Protein AF-A0A139N9N2-F1 (afdb_monomer)

pLDDT: mean 80.87, std 9.66, range [56.19, 93.12]

Sequence (46 aa):
MGKYQLDDKGRKQVQRFHEKHSTGGVNKKDRVASLREQFLQKTKKK

Secondary structure (DSSP, 8-state):
----PPPHHHHHHHHHHHHHH--GGG-HHHHHHHHHHHHHHHHHT-

Structure (mmCIF, N/CA/C/O backbone):
data_AF-A0A139N9N2-F1
#
_entry.id   AF-A0A139N9N2-F1
#
loop_
_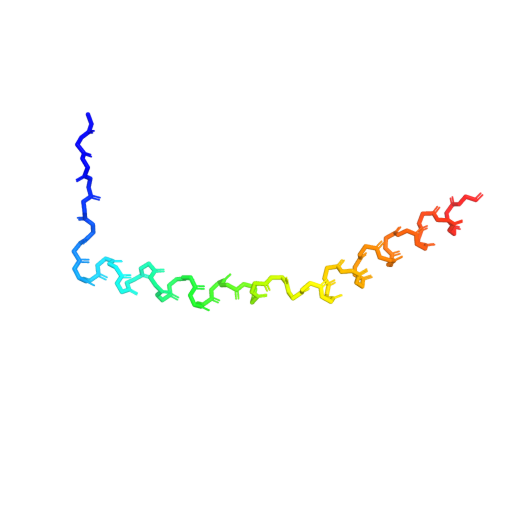atom_site.group_PDB
_atom_site.id
_atom_site.type_symbol
_atom_site.label_atom_id
_atom_site.label_alt_id
_atom_site.label_comp_id
_atom_site.label_asym_id
_atom_site.label_entity_id
_atom_site.label_seq_id
_atom_site.pdbx_PDB_ins_code
_atom_site.Cartn_x
_atom_site.Cartn_y
_atom_site.Cartn_z
_atom_site.occupancy
_atom_site.B_iso_or_equiv
_atom_site.auth_seq_id
_atom_site.auth_comp_id
_atom_site.auth_asym_id
_atom_site.auth_atom_id
_atom_site.pdbx_PDB_model_num
ATOM 1 N N . MET A 1 1 ? -0.630 15.092 -26.098 1.00 67.25 1 MET A N 1
ATOM 2 C CA . MET A 1 1 ? 0.285 14.371 -25.185 1.00 67.25 1 MET A CA 1
ATOM 3 C C . MET A 1 1 ? 0.051 12.880 -25.377 1.00 67.25 1 MET A C 1
ATOM 5 O O . MET A 1 1 ? -1.019 12.405 -25.023 1.00 67.25 1 MET A O 1
ATOM 9 N N . GLY A 1 2 ? 0.951 12.182 -26.073 1.00 74.12 2 GLY A N 1
ATOM 10 C CA . GLY A 1 2 ? 0.749 10.783 -26.475 1.00 74.12 2 GLY A CA 1
ATOM 11 C C . GLY A 1 2 ? 0.780 9.792 -25.304 1.00 74.12 2 GLY A C 1
ATOM 12 O O . GLY A 1 2 ? 1.298 10.089 -24.230 1.00 74.12 2 GLY A O 1
ATOM 13 N N . LYS A 1 3 ? 0.225 8.596 -25.524 1.00 74.06 3 LYS A N 1
ATOM 14 C CA . LYS A 1 3 ? 0.226 7.486 -24.562 1.00 74.06 3 LYS A CA 1
ATOM 15 C C .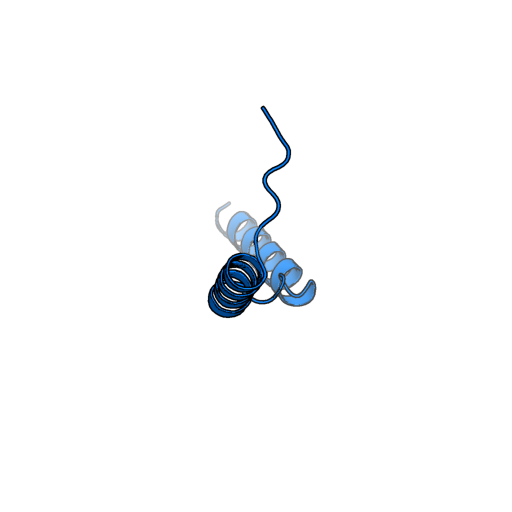 LYS A 1 3 ? 1.625 6.866 -24.492 1.00 74.06 3 LYS A C 1
ATOM 17 O O . LYS A 1 3 ? 1.979 6.055 -25.341 1.00 74.06 3 LYS A O 1
ATOM 22 N N . TYR A 1 4 ? 2.407 7.221 -23.476 1.00 73.44 4 TYR A N 1
ATOM 23 C CA . TYR A 1 4 ? 3.695 6.578 -23.211 1.00 73.44 4 TYR A CA 1
ATOM 24 C C . TYR A 1 4 ? 3.461 5.155 -22.694 1.00 73.44 4 TYR A C 1
ATOM 26 O O . TYR A 1 4 ? 3.029 4.948 -21.561 1.00 73.44 4 TYR A O 1
ATOM 34 N N . GLN A 1 5 ? 3.694 4.157 -23.546 1.00 82.12 5 GLN A N 1
ATOM 35 C CA . GLN A 1 5 ? 3.750 2.765 -23.113 1.00 82.12 5 GLN A CA 1
ATOM 36 C C . GLN A 1 5 ? 5.150 2.487 -22.581 1.00 82.12 5 GLN A C 1
ATOM 38 O O . GLN A 1 5 ? 6.134 2.716 -23.278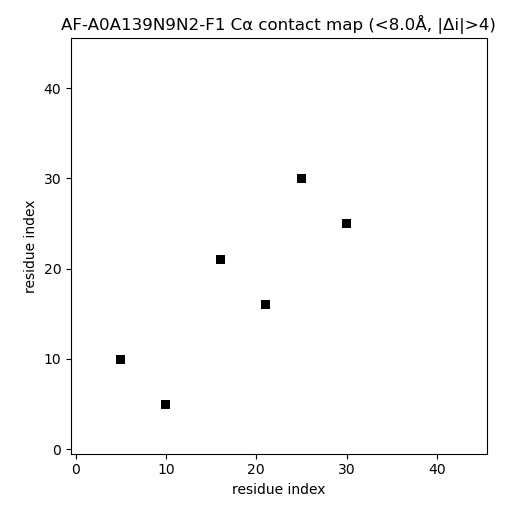 1.00 82.12 5 GLN A O 1
ATOM 43 N N . LEU A 1 6 ? 5.227 2.008 -21.341 1.00 82.31 6 LEU A N 1
ATOM 44 C CA . LEU A 1 6 ? 6.484 1.520 -20.793 1.00 82.31 6 LEU A CA 1
ATOM 45 C C . LEU A 1 6 ? 6.909 0.275 -21.568 1.00 82.31 6 LEU A C 1
ATOM 47 O O . LEU A 1 6 ? 6.100 -0.628 -21.809 1.00 82.31 6 LEU A O 1
ATOM 51 N N . ASP A 1 7 ? 8.181 0.242 -21.937 1.00 88.00 7 ASP A N 1
ATOM 52 C CA . ASP A 1 7 ? 8.824 -0.939 -22.483 1.00 88.00 7 ASP A CA 1
ATOM 53 C C . ASP A 1 7 ? 8.876 -2.061 -21.431 1.00 88.00 7 ASP A C 1
ATOM 55 O O . ASP A 1 7 ? 8.534 -1.887 -20.255 1.00 88.00 7 ASP A O 1
ATOM 59 N N . ASP A 1 8 ? 9.298 -3.255 -21.845 1.00 84.12 8 ASP A N 1
ATOM 60 C CA . ASP A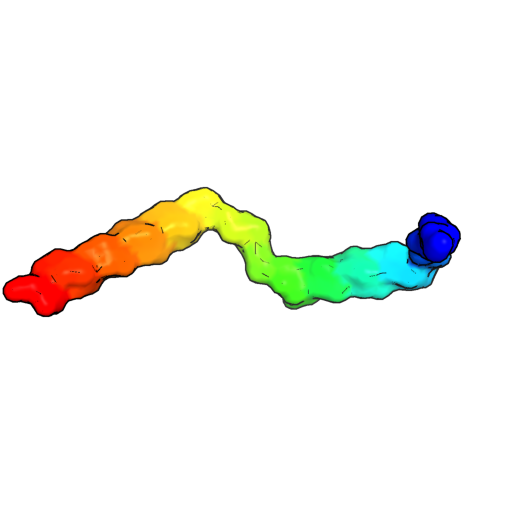 1 8 ? 9.342 -4.410 -20.946 1.00 84.12 8 ASP A CA 1
ATOM 61 C C . ASP A 1 8 ? 10.220 -4.163 -19.707 1.00 84.12 8 ASP A C 1
ATOM 63 O O . ASP A 1 8 ? 9.894 -4.595 -18.598 1.00 84.12 8 ASP A O 1
ATOM 67 N N . LYS A 1 9 ? 11.296 -3.385 -19.877 1.00 84.19 9 LYS A N 1
ATOM 68 C CA . LYS A 1 9 ? 12.192 -2.984 -18.790 1.00 84.19 9 LYS A CA 1
ATOM 69 C C . LYS A 1 9 ? 11.514 -1.993 -17.843 1.00 84.19 9 LYS A C 1
ATOM 71 O O . LYS A 1 9 ? 11.555 -2.205 -16.631 1.00 84.19 9 LYS A O 1
ATOM 76 N N . GLY A 1 10 ? 10.834 -0.977 -18.370 1.00 86.62 10 GLY A N 1
ATOM 77 C CA . GLY A 1 10 ? 10.085 0.000 -17.585 1.00 86.62 10 GLY A CA 1
ATOM 78 C C . GLY A 1 10 ? 8.962 -0.643 -16.775 1.00 86.62 10 GLY A C 1
ATOM 79 O O . GLY A 1 10 ? 8.815 -0.353 -15.587 1.00 86.62 10 GLY A O 1
ATOM 80 N N . ARG A 1 11 ? 8.226 -1.598 -17.359 1.00 88.81 11 ARG A N 1
ATOM 81 C CA . ARG A 1 11 ? 7.194 -2.360 -16.631 1.00 88.81 11 ARG A CA 1
ATOM 82 C C . ARG A 1 11 ? 7.782 -3.134 -15.453 1.00 88.81 11 ARG A C 1
ATOM 84 O O . ARG A 1 11 ? 7.244 -3.054 -14.353 1.00 88.81 11 ARG A O 1
ATOM 91 N N . LYS A 1 12 ? 8.916 -3.816 -15.649 1.00 88.50 12 LYS A N 1
ATOM 92 C CA . LYS A 1 12 ? 9.615 -4.550 -14.579 1.00 88.50 12 LYS A CA 1
ATOM 93 C C . LYS A 1 12 ? 10.128 -3.628 -13.478 1.00 88.50 12 LYS A C 1
ATOM 95 O O . LYS A 1 12 ? 10.053 -3.986 -12.308 1.00 88.50 12 LYS A O 1
ATOM 100 N N . GLN A 1 13 ? 10.647 -2.454 -13.825 1.00 88.12 13 GLN A N 1
ATOM 101 C CA . GLN A 1 13 ? 11.119 -1.484 -12.836 1.00 88.12 13 GLN A CA 1
ATOM 102 C C . GLN A 1 13 ? 9.964 -0.938 -11.992 1.00 88.12 13 GLN A C 1
ATOM 104 O O . GLN A 1 13 ? 10.069 -0.893 -10.767 1.00 88.12 13 GLN A O 1
ATOM 109 N N . VAL A 1 14 ? 8.847 -0.590 -12.634 1.00 88.06 14 VAL A N 1
ATOM 110 C CA . VAL A 1 14 ? 7.627 -0.152 -11.947 1.00 88.06 14 VAL A CA 1
ATOM 111 C C . VAL A 1 14 ? 7.072 -1.265 -11.067 1.00 88.06 14 VAL A C 1
ATOM 113 O O . VAL A 1 14 ? 6.724 -1.005 -9.918 1.00 88.06 14 VAL A O 1
ATOM 116 N N . GLN A 1 15 ? 7.034 -2.502 -11.557 1.00 86.81 15 GLN A N 1
ATOM 117 C CA . GLN A 1 15 ? 6.596 -3.651 -10.771 1.00 86.81 15 GLN A CA 1
ATOM 118 C C . GLN A 1 15 ? 7.487 -3.863 -9.539 1.00 86.81 15 GLN A C 1
ATOM 120 O O . GLN A 1 15 ? 6.970 -3.907 -8.430 1.00 86.81 15 GLN A O 1
ATOM 125 N N . ARG A 1 16 ? 8.817 -3.884 -9.699 1.00 89.56 16 ARG A N 1
ATOM 126 C CA . ARG A 1 16 ? 9.773 -3.999 -8.580 1.00 89.56 16 ARG A CA 1
ATOM 127 C C . ARG A 1 16 ? 9.620 -2.873 -7.563 1.00 89.56 16 ARG A C 1
ATOM 129 O O . ARG A 1 16 ? 9.745 -3.099 -6.363 1.00 89.56 16 ARG A O 1
ATOM 136 N N . PHE A 1 17 ? 9.372 -1.652 -8.034 1.00 89.19 17 PHE A N 1
ATOM 137 C CA . PHE A 1 17 ? 9.115 -0.516 -7.158 1.00 89.19 17 PHE A CA 1
ATOM 138 C C . PHE A 1 17 ? 7.844 -0.735 -6.334 1.00 89.19 17 PHE A C 1
ATOM 140 O O . PHE A 1 17 ? 7.878 -0.528 -5.122 1.00 89.19 17 PHE A O 1
ATOM 147 N N . HIS A 1 18 ? 6.761 -1.192 -6.968 1.00 86.44 18 HIS A N 1
ATOM 148 C CA . HIS A 1 18 ? 5.522 -1.519 -6.270 1.00 86.44 18 HIS A CA 1
ATOM 149 C C . HIS A 1 18 ? 5.705 -2.697 -5.317 1.00 86.44 18 HIS A C 1
ATOM 151 O O . HIS A 1 18 ? 5.245 -2.609 -4.199 1.00 86.44 18 HIS A O 1
ATOM 157 N N . GLU A 1 19 ? 6.421 -3.758 -5.673 1.00 82.50 19 GLU A N 1
ATOM 158 C CA . GLU A 1 19 ? 6.686 -4.879 -4.758 1.00 82.50 19 GLU A CA 1
ATOM 159 C C . GLU A 1 19 ? 7.504 -4.444 -3.532 1.00 82.50 19 GLU A C 1
ATOM 161 O O . GLU A 1 19 ? 7.190 -4.828 -2.409 1.00 82.50 19 GLU A O 1
ATOM 166 N N . LYS A 1 20 ? 8.523 -3.596 -3.728 1.00 86.56 20 LYS A N 1
ATOM 167 C CA . LYS A 1 20 ? 9.403 -3.117 -2.651 1.00 86.56 20 LYS A CA 1
ATOM 168 C C . LYS A 1 20 ? 8.719 -2.128 -1.704 1.00 86.56 20 LYS A C 1
ATOM 170 O O . LYS A 1 20 ? 9.020 -2.123 -0.515 1.00 86.56 20 LYS A O 1
ATOM 175 N N . HIS A 1 21 ? 7.858 -1.262 -2.236 1.00 81.12 21 HIS A N 1
ATOM 176 C CA . HIS A 1 21 ? 7.223 -0.179 -1.475 1.00 81.12 21 HIS A CA 1
ATOM 177 C C . HIS A 1 21 ? 5.726 -0.394 -1.264 1.00 81.12 21 HIS A C 1
ATOM 179 O O . HIS A 1 21 ? 5.067 0.466 -0.680 1.00 81.12 21 HIS A O 1
ATOM 185 N N . SER A 1 22 ? 5.171 -1.520 -1.718 1.00 71.75 22 SER A N 1
ATOM 186 C CA . SER A 1 22 ? 3.831 -1.923 -1.322 1.00 71.75 22 SER A CA 1
ATOM 187 C C . SER A 1 22 ? 3.908 -2.247 0.155 1.00 71.75 22 SER A C 1
ATOM 189 O O . SER A 1 22 ? 4.367 -3.302 0.586 1.00 71.75 22 SER A O 1
ATOM 191 N N . THR A 1 23 ? 3.452 -1.288 0.944 1.00 65.94 23 THR A N 1
ATOM 192 C CA . THR A 1 23 ? 2.944 -1.530 2.279 1.00 65.94 23 THR A CA 1
ATOM 193 C C . THR A 1 23 ? 1.754 -2.464 2.091 1.00 65.94 23 THR A C 1
ATOM 195 O O . THR A 1 23 ? 0.657 -2.007 1.774 1.00 65.94 23 THR A O 1
ATOM 198 N N . GLY A 1 24 ? 2.045 -3.776 2.115 1.00 60.34 24 GLY A N 1
ATOM 199 C CA . GLY A 1 24 ? 1.182 -4.875 1.677 1.00 60.34 24 GLY A CA 1
ATOM 200 C C . GLY A 1 24 ? -0.288 -4.522 1.813 1.00 60.34 24 GLY A C 1
ATOM 201 O O . GLY A 1 24 ? -0.732 -4.212 2.918 1.00 60.34 24 GLY A O 1
ATOM 202 N N . GLY A 1 25 ? -0.970 -4.458 0.661 1.00 59.59 25 GLY A N 1
ATOM 203 C CA . GLY A 1 25 ? -2.247 -3.769 0.478 1.00 59.59 25 GLY A CA 1
ATOM 204 C C . GLY A 1 25 ? -3.104 -3.835 1.726 1.00 59.59 25 GLY A C 1
ATOM 205 O O . GLY A 1 25 ? -3.579 -4.917 2.047 1.00 59.59 25 GLY A O 1
ATOM 206 N N . VAL A 1 26 ? -3.211 -2.690 2.416 1.00 59.12 26 VAL A N 1
ATOM 207 C CA . VAL A 1 26 ? -3.783 -2.515 3.758 1.00 59.12 26 VAL A CA 1
ATOM 208 C C . VAL A 1 26 ? -4.723 -3.668 4.085 1.00 59.12 26 VAL A C 1
ATOM 210 O O . VAL A 1 26 ? -5.882 -3.655 3.651 1.00 59.12 26 VAL A O 1
ATOM 213 N N . ASN A 1 27 ? -4.220 -4.702 4.774 1.00 69.56 27 ASN A N 1
ATOM 214 C CA . ASN A 1 27 ? -5.070 -5.825 5.140 1.00 69.56 27 ASN A CA 1
ATOM 215 C C . ASN A 1 27 ? -6.268 -5.205 5.843 1.00 69.56 27 ASN A C 1
ATOM 217 O O . ASN A 1 27 ? -6.111 -4.414 6.776 1.00 69.56 27 ASN A O 1
ATOM 221 N N . LYS A 1 28 ? -7.483 -5.502 5.373 1.00 74.19 28 LYS A N 1
ATOM 222 C CA . LYS A 1 28 ? -8.697 -4.862 5.907 1.00 74.19 28 LYS A CA 1
ATOM 223 C C . LYS A 1 28 ? -8.754 -4.971 7.440 1.00 74.19 28 LYS A C 1
ATOM 225 O O . LYS A 1 28 ? -9.255 -4.067 8.098 1.00 74.19 28 LYS A O 1
ATOM 230 N N . LYS A 1 29 ? -8.172 -6.041 7.996 1.00 77.00 29 LYS A N 1
ATOM 231 C CA . LYS A 1 29 ? -7.970 -6.268 9.433 1.00 77.00 29 LYS A CA 1
ATOM 232 C C . LYS A 1 29 ? -7.072 -5.211 10.093 1.00 77.00 29 LYS A C 1
ATOM 234 O O . LYS A 1 29 ? -7.503 -4.607 11.069 1.00 77.00 29 LYS A O 1
ATOM 239 N N . ASP A 1 30 ? -5.906 -4.920 9.525 1.00 78.62 30 ASP A N 1
ATOM 240 C CA . ASP A 1 30 ? -4.953 -3.920 10.034 1.00 78.62 30 ASP A CA 1
ATOM 241 C C . ASP A 1 30 ? -5.539 -2.498 9.944 1.00 78.62 30 ASP A C 1
ATOM 243 O O . ASP A 1 30 ? -5.382 -1.669 10.846 1.00 78.62 30 ASP A O 1
ATOM 247 N N . ARG A 1 31 ? -6.341 -2.231 8.900 1.00 82.50 31 ARG A N 1
ATOM 248 C CA . ARG A 1 31 ? -7.125 -0.989 8.794 1.00 82.50 31 ARG A CA 1
ATOM 249 C C . ARG A 1 31 ? -8.159 -0.861 9.911 1.00 82.50 31 ARG A C 1
ATOM 251 O O . ARG A 1 31 ? -8.308 0.201 10.502 1.00 82.50 31 ARG A O 1
ATOM 258 N N . VAL A 1 32 ? -8.908 -1.925 10.186 1.00 87.38 32 VAL A N 1
ATOM 259 C CA . VAL A 1 32 ? -9.928 -1.914 11.244 1.00 87.38 32 VAL A CA 1
ATOM 260 C C . VAL A 1 32 ? -9.282 -1.793 12.627 1.00 87.38 32 VAL A C 1
ATOM 262 O O . VAL A 1 32 ? -9.810 -1.068 13.468 1.00 87.38 32 VAL A O 1
ATOM 265 N N . ALA A 1 33 ? -8.138 -2.442 12.858 1.00 86.00 33 ALA A N 1
ATOM 266 C CA . ALA A 1 33 ? -7.380 -2.330 14.104 1.00 86.00 33 ALA A CA 1
ATOM 267 C C . ALA A 1 33 ? -6.915 -0.885 14.356 1.00 86.00 33 ALA A C 1
ATOM 269 O O . ALA A 1 33 ? -7.246 -0.310 15.392 1.00 86.00 33 ALA A O 1
ATOM 270 N N . SER A 1 34 ? -6.272 -0.256 13.368 1.00 85.88 34 SER A N 1
ATOM 271 C CA . SER A 1 34 ? -5.824 1.142 13.474 1.00 85.88 34 SER A CA 1
ATOM 272 C C . SER A 1 34 ? -6.978 2.134 13.674 1.00 85.88 34 SER A C 1
ATOM 274 O O . SER A 1 34 ? -6.866 3.063 14.474 1.00 85.88 34 SER A O 1
ATOM 276 N N . LEU A 1 35 ? -8.125 1.930 13.017 1.00 89.50 35 LEU A N 1
ATOM 277 C CA . LEU A 1 35 ? -9.318 2.760 13.229 1.00 89.50 35 LEU A CA 1
ATOM 278 C C . LEU A 1 35 ? -9.900 2.605 14.643 1.00 89.50 35 LEU A C 1
ATOM 280 O O . LEU A 1 35 ? -10.302 3.599 15.252 1.00 89.50 35 LEU A O 1
ATOM 284 N N . ARG A 1 36 ? -9.932 1.378 15.182 1.00 90.19 36 ARG A N 1
ATOM 285 C CA . ARG A 1 36 ? -10.374 1.116 16.563 1.00 90.19 36 ARG A CA 1
ATOM 286 C C . ARG A 1 36 ? -9.472 1.810 17.578 1.00 90.19 36 ARG A C 1
ATOM 288 O O . ARG A 1 36 ? -9.979 2.462 18.488 1.00 90.19 36 ARG A O 1
ATOM 295 N N . GLU A 1 37 ? -8.158 1.717 17.404 1.00 89.31 37 GLU A N 1
ATOM 296 C CA . GLU A 1 37 ? -7.190 2.387 18.276 1.00 89.31 37 GLU A CA 1
ATOM 297 C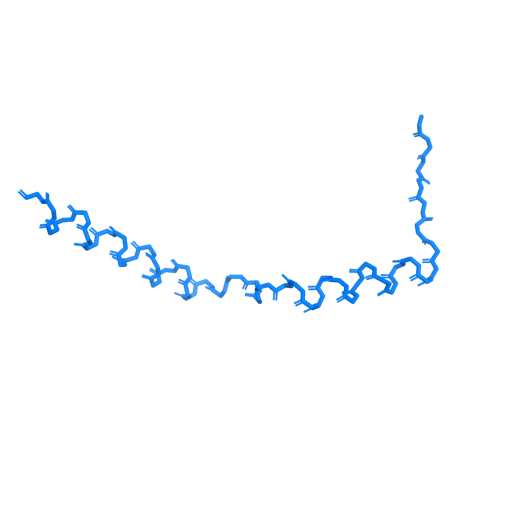 C . GLU A 1 37 ? -7.367 3.909 18.256 1.00 89.31 37 GLU A C 1
ATOM 299 O O . GLU A 1 37 ? -7.459 4.531 19.315 1.00 89.31 37 GLU A O 1
ATOM 304 N N . GLN A 1 38 ? -7.514 4.514 17.073 1.00 91.31 38 GLN A N 1
ATOM 305 C CA . GLN A 1 38 ? -7.766 5.954 16.943 1.00 91.31 38 GLN A CA 1
ATOM 306 C C . GLN A 1 38 ? -9.042 6.399 17.667 1.00 91.31 38 GLN A C 1
ATOM 308 O O . GLN A 1 38 ? -9.065 7.473 18.273 1.00 91.31 38 GLN A O 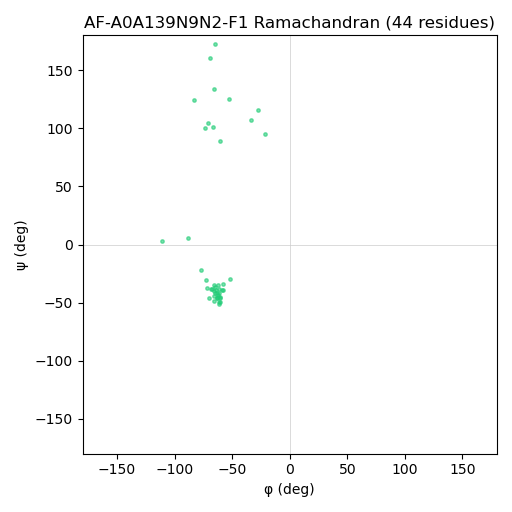1
ATOM 313 N N . PHE A 1 39 ? -10.104 5.593 17.614 1.00 93.12 39 PHE A N 1
ATOM 314 C CA . PHE A 1 39 ? -11.353 5.891 18.308 1.00 93.12 39 PHE A CA 1
ATOM 315 C C . PHE A 1 39 ? -11.177 5.859 19.832 1.00 93.12 39 PHE A C 1
ATOM 317 O O . PHE A 1 39 ? -11.535 6.821 20.509 1.00 93.12 39 PHE A O 1
ATOM 324 N N . LEU A 1 40 ? -10.547 4.807 20.363 1.00 91.38 40 LEU A N 1
ATOM 325 C CA . LEU A 1 40 ? -10.295 4.661 21.801 1.00 91.38 40 LEU A CA 1
ATOM 326 C C . LEU A 1 40 ? -9.393 5.769 22.365 1.00 91.38 40 LEU A C 1
ATOM 328 O O . LEU A 1 40 ? -9.576 6.208 23.500 1.00 91.38 40 LEU A O 1
ATOM 332 N N . GLN A 1 41 ? -8.423 6.250 21.586 1.00 90.62 41 GLN A N 1
ATOM 333 C CA . GLN A 1 41 ? -7.581 7.373 22.008 1.00 90.62 41 GLN A CA 1
ATOM 334 C C . GLN A 1 41 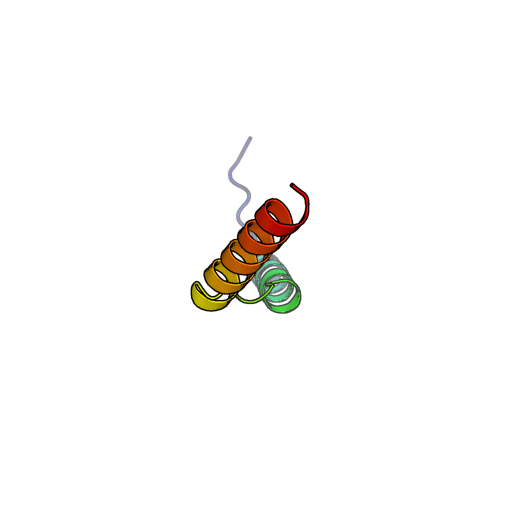? -8.369 8.685 22.072 1.00 90.62 41 GLN A C 1
ATOM 336 O O . GLN A 1 41 ? -8.181 9.469 22.999 1.00 90.62 41 GLN A O 1
ATOM 341 N N . LYS A 1 42 ? -9.296 8.916 21.134 1.00 87.81 42 LYS A N 1
ATOM 342 C CA . LYS A 1 42 ? -10.178 10.093 21.164 1.00 87.81 42 LYS A CA 1
ATOM 343 C C . LYS A 1 42 ? -11.125 10.081 22.363 1.00 87.81 42 LYS A C 1
ATOM 345 O O . LYS A 1 42 ? -11.372 11.140 22.927 1.00 87.81 42 LYS A O 1
ATOM 350 N N . THR A 1 43 ? -11.625 8.914 22.769 1.00 80.12 43 THR A N 1
ATOM 351 C CA . THR A 1 43 ? -12.510 8.796 23.940 1.00 80.12 43 THR A CA 1
ATOM 352 C C . THR A 1 43 ? -11.777 8.978 25.26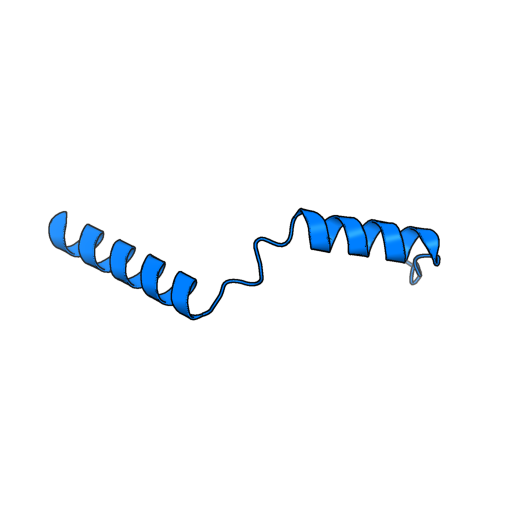4 1.00 80.12 43 THR A C 1
ATOM 354 O O . THR A 1 43 ? -12.378 9.461 26.208 1.00 80.12 43 THR A O 1
ATOM 357 N N . LYS A 1 44 ? -10.491 8.612 25.342 1.00 78.69 44 LYS A N 1
ATOM 358 C CA . LYS A 1 44 ? -9.665 8.795 26.551 1.00 78.69 44 LYS A CA 1
ATOM 359 C C . LYS A 1 44 ? -9.190 10.232 26.760 1.00 78.69 44 LYS A C 1
ATOM 361 O O . LYS A 1 44 ? -8.792 10.587 27.860 1.00 78.69 44 LYS A O 1
ATOM 366 N N . LYS A 1 45 ? -9.156 11.032 25.693 1.00 71.94 45 LYS A N 1
ATOM 367 C CA . LYS A 1 45 ? -8.656 12.414 25.712 1.00 71.94 45 LYS A CA 1
ATOM 368 C C . LYS A 1 45 ? -9.739 13.446 26.058 1.00 71.94 45 LYS A C 1
ATOM 370 O O . LYS A 1 45 ? -9.481 14.639 25.930 1.00 71.94 45 LYS A O 1
ATOM 375 N N . LYS A 1 46 ? -10.936 12.982 26.414 1.00 56.19 46 LYS A N 1
ATOM 376 C CA . LYS A 1 46 ? -12.113 13.773 26.767 1.00 56.19 46 LYS A CA 1
ATOM 377 C C . LYS A 1 46 ? -12.431 13.539 28.236 1.00 56.19 46 LYS A C 1
ATOM 379 O O . LYS A 1 46 ? -12.827 14.524 28.886 1.00 56.19 46 LYS A O 1
#

Solvent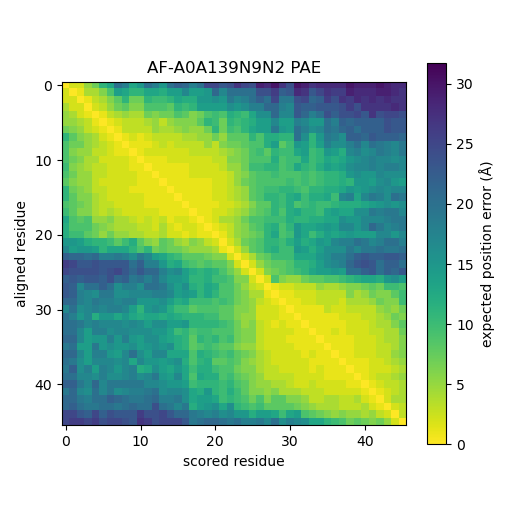-accessible surface area (backbone atoms only — not comparable to full-atom values): 2902 Å² total; per-residue (Å²): 135,82,87,82,74,70,50,77,65,52,49,51,52,52,49,52,50,46,67,74,65,48,70,66,77,71,46,69,64,61,52,51,51,54,52,50,52,55,51,55,53,57,65,71,76,107

Radius of gyration: 19.11 Å; Cα contacts (8 Å, |Δi|>4): 3; chains: 1; bounding box: 25×21×53 Å

Mean predicted aligned error: 10.66 Å

Foldseek 3Di:
DDDDDDDPVRVVVVVVVCVVPVPPPCPVVNVVVVVVVVVVVVVVVD